Protein AF-A0AAW8EKZ1-F1 (afdb_monomer_lite)

Sequence (80 aa):
MLTIFQKATILSKAGFEVPACPAEDASAGAVSQKMHDWAKAIETLYVSYVAARAAKSLRDAEESRQTDMLRRLSLSAWAA

Structure (mmCIF, N/CA/C/O backbone):
data_AF-A0AAW8EKZ1-F1
#
_entry.id   AF-A0AAW8EKZ1-F1
#
loop_
_atom_site.group_PDB
_atom_site.id
_atom_site.type_symbol
_atom_site.label_atom_id
_atom_site.label_alt_id
_atom_site.label_comp_id
_atom_site.label_asym_id
_atom_site.label_entity_id
_atom_site.label_seq_id
_atom_site.pdbx_PDB_ins_code
_atom_site.Cartn_x
_atom_site.Cartn_y
_atom_site.Cartn_z
_atom_site.occupancy
_atom_site.B_iso_or_equiv
_atom_site.auth_seq_id
_atom_site.auth_comp_id
_atom_site.auth_asym_id
_atom_site.auth_atom_id
_atom_site.pdbx_PDB_model_num
ATOM 1 N N . MET A 1 1 ? 6.538 15.548 -2.293 1.00 78.88 1 MET A N 1
ATOM 2 C CA . MET A 1 1 ? 5.978 14.580 -3.262 1.00 78.88 1 MET A CA 1
ATOM 3 C C . MET A 1 1 ? 6.974 13.432 -3.394 1.00 78.88 1 MET A C 1
ATOM 5 O O . MET A 1 1 ? 8.159 13.723 -3.481 1.00 78.88 1 MET A O 1
ATOM 9 N N . LEU A 1 2 ? 6.541 12.169 -3.302 1.00 88.50 2 LEU A N 1
ATOM 10 C CA . LEU A 1 2 ? 7.452 11.013 -3.371 1.00 88.50 2 LEU A CA 1
ATOM 11 C C . LEU A 1 2 ? 7.951 10.792 -4.802 1.00 88.50 2 LEU A C 1
ATOM 13 O O . LEU A 1 2 ? 7.170 10.923 -5.745 1.00 88.50 2 LEU A O 1
ATOM 17 N N . THR A 1 3 ? 9.217 10.410 -4.951 1.00 94.44 3 THR A N 1
ATOM 18 C CA . THR A 1 3 ? 9.780 10.016 -6.250 1.00 94.44 3 THR A CA 1
ATOM 19 C C . THR A 1 3 ? 9.299 8.621 -6.659 1.00 94.44 3 THR A C 1
ATOM 21 O O . THR A 1 3 ? 8.896 7.817 -5.814 1.00 94.44 3 THR A O 1
ATOM 24 N N . ILE A 1 4 ? 9.375 8.296 -7.952 1.00 94.19 4 ILE A N 1
ATOM 25 C CA . ILE A 1 4 ? 8.992 6.968 -8.460 1.00 94.19 4 ILE A CA 1
ATOM 26 C C . ILE A 1 4 ? 9.816 5.845 -7.807 1.00 94.19 4 ILE A C 1
ATOM 28 O O . ILE A 1 4 ? 9.261 4.830 -7.398 1.00 94.19 4 ILE A O 1
ATOM 32 N N . PHE A 1 5 ? 11.117 6.062 -7.586 1.00 93.75 5 PHE A N 1
ATOM 33 C CA . PHE A 1 5 ? 11.985 5.099 -6.900 1.00 93.75 5 PHE A CA 1
ATOM 34 C C . PHE A 1 5 ? 11.604 4.908 -5.426 1.00 93.75 5 PHE A C 1
ATOM 36 O O . PHE A 1 5 ? 11.642 3.791 -4.906 1.00 93.75 5 PHE A O 1
ATOM 43 N N . GLN A 1 6 ? 11.179 5.979 -4.747 1.00 95.75 6 GLN A N 1
ATOM 44 C CA . GLN A 1 6 ? 10.661 5.879 -3.381 1.00 95.75 6 GLN A CA 1
ATOM 45 C C . GLN A 1 6 ? 9.355 5.077 -3.342 1.00 95.75 6 GLN A C 1
ATOM 47 O O . GLN A 1 6 ? 9.195 4.224 -2.470 1.00 95.75 6 GLN A O 1
ATOM 52 N N . LYS A 1 7 ? 8.448 5.291 -4.305 1.00 96.44 7 LYS A N 1
ATOM 53 C CA . LYS A 1 7 ? 7.212 4.502 -4.440 1.00 96.44 7 LYS A CA 1
ATOM 54 C C . LYS A 1 7 ? 7.513 3.023 -4.689 1.00 96.44 7 LYS A C 1
ATOM 56 O O . LYS A 1 7 ? 6.970 2.181 -3.979 1.00 96.44 7 LYS A O 1
ATOM 61 N N . ALA A 1 8 ? 8.436 2.712 -5.600 1.00 94.69 8 ALA A N 1
ATOM 62 C CA . ALA A 1 8 ? 8.898 1.348 -5.865 1.00 94.69 8 ALA A CA 1
ATOM 63 C C . ALA A 1 8 ? 9.480 0.677 -4.605 1.00 94.69 8 ALA A C 1
ATOM 65 O O . ALA A 1 8 ? 9.138 -0.458 -4.281 1.00 94.69 8 ALA A O 1
ATOM 66 N N . THR A 1 9 ? 10.287 1.405 -3.828 1.00 95.62 9 THR A N 1
ATOM 67 C CA . THR A 1 9 ? 10.850 0.898 -2.564 1.00 95.62 9 THR A CA 1
ATOM 68 C C . THR A 1 9 ? 9.759 0.595 -1.532 1.00 95.62 9 THR A C 1
ATOM 70 O O . THR A 1 9 ? 9.820 -0.422 -0.843 1.00 95.62 9 THR A O 1
ATOM 73 N N . ILE A 1 10 ? 8.750 1.464 -1.413 1.00 96.62 10 ILE A N 1
ATOM 74 C CA . ILE A 1 10 ? 7.608 1.245 -0.512 1.00 96.62 10 ILE A CA 1
ATOM 75 C C . ILE A 1 10 ? 6.817 0.006 -0.939 1.00 96.62 10 ILE A C 1
ATOM 77 O O . ILE A 1 10 ? 6.484 -0.814 -0.088 1.00 96.62 10 ILE A O 1
ATOM 81 N N . LEU A 1 11 ? 6.546 -0.141 -2.237 1.00 95.88 11 LEU A N 1
ATOM 82 C CA . LEU A 1 11 ? 5.825 -1.286 -2.794 1.00 95.88 11 LEU A CA 1
ATOM 83 C C . LEU A 1 11 ? 6.559 -2.604 -2.530 1.00 95.88 11 LEU A C 1
ATOM 85 O O . LEU A 1 11 ? 5.946 -3.546 -2.035 1.00 95.88 11 LEU A O 1
ATOM 89 N N . SER A 1 12 ? 7.875 -2.639 -2.755 1.00 94.75 12 SER A N 1
ATOM 90 C CA . SER A 1 12 ? 8.704 -3.814 -2.463 1.00 94.75 12 SER A CA 1
ATOM 91 C C . SER A 1 12 ? 8.641 -4.200 -0.980 1.00 94.75 12 SER A C 1
ATOM 93 O O . SER A 1 12 ? 8.403 -5.360 -0.650 1.00 94.75 12 SER A O 1
ATOM 95 N N . LYS A 1 13 ? 8.748 -3.225 -0.066 1.00 95.50 13 LYS A N 1
ATOM 96 C CA . LYS A 1 13 ? 8.606 -3.468 1.382 1.00 95.50 13 LYS A CA 1
ATOM 97 C C . LYS A 1 13 ? 7.205 -3.931 1.783 1.00 95.50 13 LYS A C 1
ATOM 99 O O . LYS A 1 13 ? 7.060 -4.632 2.778 1.00 95.50 13 LYS A O 1
ATOM 104 N N . ALA A 1 14 ? 6.185 -3.521 1.037 1.00 92.94 14 ALA A N 1
ATOM 105 C CA . ALA A 1 14 ? 4.807 -3.953 1.233 1.00 92.94 14 ALA A CA 1
ATOM 106 C C . ALA A 1 14 ? 4.508 -5.328 0.600 1.00 92.94 14 ALA A C 1
ATOM 108 O O . ALA A 1 14 ? 3.382 -5.802 0.727 1.00 92.94 14 ALA A O 1
ATOM 109 N N . GLY A 1 15 ? 5.487 -5.961 -0.060 1.00 93.50 15 GLY A N 1
ATOM 110 C CA . GLY A 1 15 ? 5.351 -7.279 -0.682 1.00 93.50 15 GLY A CA 1
ATOM 111 C C . GLY A 1 15 ? 4.722 -7.272 -2.079 1.00 93.50 15 GLY A C 1
ATOM 112 O O . GLY A 1 15 ? 4.346 -8.330 -2.569 1.00 93.50 15 GLY A O 1
ATOM 113 N N . PHE A 1 16 ? 4.591 -6.108 -2.724 1.00 92.56 16 PHE A N 1
ATOM 114 C CA . PHE A 1 16 ? 4.138 -6.032 -4.115 1.00 92.56 16 PHE A CA 1
ATOM 115 C C . PHE A 1 16 ? 5.270 -6.428 -5.069 1.00 92.56 16 PHE A C 1
ATOM 117 O O . PHE A 1 16 ? 6.429 -6.068 -4.850 1.00 92.56 16 PHE A O 1
ATOM 124 N N . GLU A 1 17 ? 4.928 -7.109 -6.164 1.00 92.50 17 GLU A N 1
ATOM 125 C CA . GLU A 1 17 ? 5.870 -7.380 -7.251 1.00 92.50 17 GLU A CA 1
ATOM 126 C C . GLU A 1 17 ? 6.183 -6.082 -8.004 1.00 92.50 17 GLU A C 1
ATOM 128 O O . GLU A 1 17 ? 5.335 -5.501 -8.683 1.00 92.50 17 GLU A O 1
ATOM 133 N N . VAL A 1 18 ? 7.414 -5.598 -7.845 1.00 91.69 18 VAL A N 1
ATOM 134 C CA . VAL A 1 18 ? 7.895 -4.365 -8.469 1.00 91.69 18 VAL A CA 1
ATOM 135 C C . VAL A 1 18 ? 8.656 -4.724 -9.748 1.00 91.69 18 VAL A C 1
ATOM 137 O O . VAL A 1 18 ? 9.646 -5.453 -9.663 1.00 91.69 18 VAL A O 1
ATOM 140 N N . PRO A 1 19 ? 8.252 -4.207 -10.924 1.00 90.38 19 PRO A N 1
ATOM 141 C CA . PRO A 1 19 ? 8.979 -4.437 -12.167 1.00 90.38 19 PRO A CA 1
ATOM 142 C C . PRO A 1 19 ? 10.432 -3.961 -12.074 1.00 90.38 19 PRO A C 1
ATOM 144 O O . PRO A 1 19 ? 10.709 -2.903 -11.499 1.00 90.38 19 PRO A O 1
ATOM 147 N N . ALA A 1 20 ? 11.354 -4.714 -12.678 1.00 88.56 20 ALA A N 1
ATOM 148 C CA . ALA A 1 20 ? 12.761 -4.333 -12.740 1.00 88.56 20 ALA A CA 1
ATOM 149 C C . ALA A 1 20 ? 12.927 -2.973 -13.439 1.00 88.56 20 ALA A C 1
ATOM 151 O O . ALA A 1 20 ? 12.296 -2.710 -14.466 1.00 88.56 20 ALA A O 1
ATOM 152 N N . CYS A 1 21 ? 13.775 -2.111 -12.876 1.00 85.62 21 CYS A N 1
ATOM 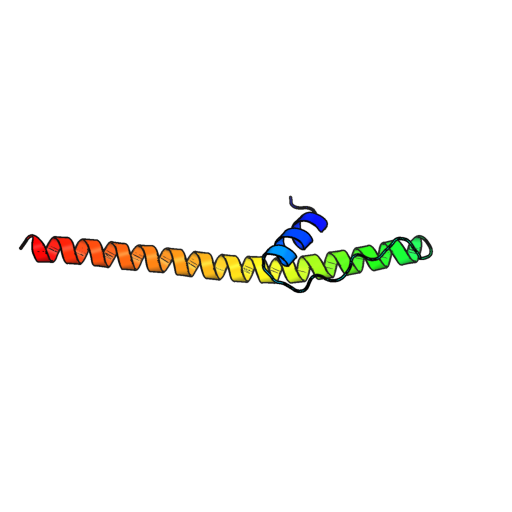153 C CA . CYS A 1 21 ? 14.095 -0.829 -13.493 1.00 85.62 21 CYS A CA 1
ATOM 154 C C . CYS A 1 21 ? 14.821 -1.080 -14.827 1.00 85.62 21 CYS A C 1
ATOM 156 O O . CYS A 1 21 ? 15.790 -1.844 -14.838 1.00 85.62 21 CYS A O 1
ATOM 158 N N . PRO A 1 22 ? 14.388 -0.467 -15.942 1.00 83.56 22 PRO A N 1
ATOM 159 C CA . PRO A 1 22 ? 15.091 -0.602 -17.212 1.00 83.56 22 PRO A CA 1
ATOM 160 C C . PRO A 1 22 ? 16.495 0.010 -17.098 1.00 83.56 22 PRO A C 1
ATOM 162 O O . PRO A 1 22 ? 16.639 1.144 -16.645 1.00 83.56 22 PRO A O 1
ATOM 165 N N . ALA A 1 23 ? 17.520 -0.752 -17.490 1.00 70.88 23 ALA A N 1
ATOM 166 C CA . ALA A 1 23 ? 18.897 -0.274 -17.594 1.00 70.88 23 ALA A CA 1
ATOM 167 C C . ALA A 1 23 ? 19.089 0.600 -18.848 1.00 70.88 23 ALA A C 1
ATOM 169 O O . ALA A 1 23 ? 18.333 0.487 -19.818 1.00 70.88 23 ALA A O 1
ATOM 170 N N . GLU A 1 24 ? 20.117 1.450 -18.839 1.00 64.44 24 GLU A N 1
ATOM 171 C CA . GLU A 1 24 ? 20.430 2.428 -19.899 1.00 64.44 24 GLU A CA 1
ATOM 172 C C . GLU A 1 24 ? 21.009 1.792 -21.187 1.00 64.44 24 GLU A C 1
ATOM 174 O O . GLU A 1 24 ? 21.577 2.479 -22.029 1.00 64.44 24 GLU A O 1
ATOM 179 N N . ASP A 1 25 ? 20.855 0.481 -21.384 1.00 59.03 25 ASP A N 1
ATOM 180 C CA . ASP A 1 25 ? 21.565 -0.293 -22.417 1.00 59.03 25 ASP A CA 1
ATOM 181 C C . ASP A 1 25 ? 20.938 -0.204 -23.825 1.00 59.03 25 ASP A C 1
ATOM 183 O O . ASP A 1 25 ? 21.234 -1.009 -24.709 1.00 59.03 25 ASP A O 1
ATOM 187 N N . ALA A 1 26 ? 20.048 0.759 -24.072 1.00 59.25 26 ALA A N 1
ATOM 188 C CA . ALA A 1 26 ? 19.423 0.957 -25.378 1.00 59.25 26 ALA A CA 1
ATOM 189 C C . ALA A 1 26 ? 19.601 2.400 -25.865 1.00 59.25 26 ALA A C 1
ATOM 191 O O . ALA A 1 26 ? 19.780 3.319 -25.078 1.00 59.25 26 ALA A O 1
ATOM 192 N N . SER A 1 27 ? 19.535 2.604 -27.185 1.00 61.66 27 SER A N 1
ATOM 193 C CA . SER A 1 27 ? 19.498 3.931 -27.824 1.00 61.66 27 SER A CA 1
ATOM 194 C C . SER A 1 27 ? 18.711 4.953 -26.984 1.00 61.66 27 SER A C 1
ATOM 196 O O . SER A 1 27 ? 17.599 4.651 -26.545 1.00 61.66 27 SER A O 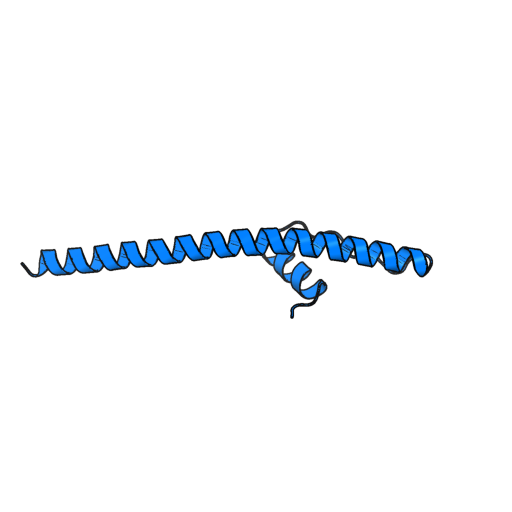1
ATOM 198 N N . ALA A 1 28 ? 19.274 6.149 -26.768 1.00 63.28 28 ALA A N 1
ATOM 199 C CA . ALA A 1 28 ? 18.794 7.147 -25.801 1.00 63.28 28 ALA A CA 1
ATOM 200 C C . ALA A 1 28 ? 17.276 7.441 -25.874 1.00 63.28 28 ALA A C 1
ATOM 202 O O . ALA A 1 28 ? 16.635 7.682 -24.851 1.00 63.28 28 ALA A O 1
ATOM 203 N N . GLY A 1 29 ? 16.667 7.359 -27.065 1.00 65.75 29 GLY A N 1
ATOM 204 C CA . GLY A 1 29 ? 15.216 7.520 -27.240 1.00 65.75 29 GLY A CA 1
ATOM 205 C C . GLY A 1 29 ? 14.377 6.347 -26.710 1.00 65.75 29 GLY A C 1
ATOM 206 O O . GLY A 1 29 ? 13.314 6.555 -26.129 1.00 65.75 29 GLY A O 1
ATOM 207 N N . ALA A 1 30 ? 14.859 5.110 -26.850 1.00 70.38 30 ALA A N 1
ATOM 208 C CA . ALA A 1 30 ? 14.171 3.912 -26.364 1.00 70.38 30 ALA A CA 1
ATOM 209 C C . ALA A 1 30 ? 14.280 3.747 -24.836 1.00 70.38 30 ALA A C 1
ATOM 211 O O . ALA A 1 30 ? 13.361 3.212 -24.214 1.00 70.38 30 ALA A O 1
ATOM 212 N N . VAL A 1 31 ? 15.370 4.227 -24.222 1.00 74.44 31 VAL A N 1
ATOM 213 C CA . VAL A 1 31 ? 15.544 4.242 -22.755 1.00 74.44 31 VAL A CA 1
ATOM 214 C C . VAL A 1 31 ? 14.537 5.178 -22.098 1.00 74.44 31 VAL A C 1
ATOM 216 O O . VAL A 1 31 ? 13.875 4.783 -21.140 1.00 74.44 31 VAL A O 1
ATOM 219 N N . SER A 1 32 ? 14.346 6.379 -22.655 1.00 81.44 32 SER A N 1
ATOM 220 C CA . SER A 1 32 ? 13.390 7.351 -22.116 1.00 81.44 32 SER A CA 1
ATOM 221 C C . SER A 1 32 ? 11.957 6.803 -22.102 1.00 81.44 32 SER A C 1
ATOM 223 O O . SER A 1 32 ? 11.275 6.895 -21.081 1.00 81.44 32 SER A O 1
ATOM 225 N N . GLN A 1 33 ? 11.529 6.140 -23.184 1.00 86.75 33 GLN A N 1
ATOM 226 C CA . GLN A 1 33 ? 10.195 5.539 -23.260 1.00 86.75 33 GLN A CA 1
ATOM 227 C C . GLN A 1 33 ? 10.019 4.389 -22.258 1.00 86.75 33 GLN A C 1
ATOM 229 O O . GLN A 1 33 ? 9.049 4.380 -21.503 1.00 86.75 33 GLN A O 1
ATOM 234 N N . LYS A 1 34 ? 10.985 3.462 -22.179 1.00 87.12 34 LYS A N 1
ATOM 235 C CA . LYS A 1 34 ? 10.943 2.347 -21.215 1.00 87.12 34 LYS A CA 1
ATOM 236 C C . LYS A 1 34 ? 10.915 2.834 -19.769 1.00 87.12 34 LYS A C 1
ATOM 238 O O . LYS A 1 34 ? 10.180 2.281 -18.954 1.00 87.12 34 LYS A O 1
ATOM 243 N N . MET A 1 35 ? 11.685 3.873 -19.450 1.00 89.69 35 MET A N 1
ATOM 244 C CA . MET A 1 35 ? 11.679 4.493 -18.124 1.00 89.69 35 MET A CA 1
ATOM 245 C C . MET A 1 35 ? 10.318 5.127 -17.813 1.00 89.69 35 MET A C 1
ATOM 247 O O . MET A 1 35 ? 9.816 5.009 -16.696 1.00 89.69 35 MET A O 1
ATOM 251 N N . HIS A 1 36 ? 9.692 5.766 -18.803 1.00 90.69 36 HIS A N 1
ATOM 252 C CA . HIS A 1 36 ? 8.371 6.366 -18.649 1.00 90.69 36 HIS A CA 1
ATOM 253 C C . HIS A 1 36 ? 7.274 5.310 -18.438 1.00 90.69 36 HIS A C 1
ATOM 255 O O . HIS A 1 36 ? 6.404 5.475 -17.581 1.00 90.69 36 HIS A O 1
ATOM 261 N N . ASP A 1 37 ? 7.338 4.200 -19.171 1.00 93.00 37 ASP A N 1
ATOM 262 C CA . ASP A 1 37 ? 6.399 3.085 -19.030 1.00 93.00 37 ASP A CA 1
ATOM 263 C C . ASP A 1 37 ? 6.576 2.373 -17.683 1.00 93.00 37 ASP A C 1
ATOM 265 O O . ASP A 1 37 ? 5.595 2.081 -16.994 1.00 93.00 37 ASP A O 1
ATOM 269 N N . TRP A 1 38 ? 7.824 2.187 -17.246 1.00 94.50 38 TRP A N 1
ATOM 270 C CA . TRP A 1 38 ? 8.132 1.688 -15.909 1.00 94.50 38 TRP A CA 1
ATOM 271 C C . TRP A 1 38 ? 7.569 2.611 -14.820 1.00 94.50 38 TRP A C 1
ATOM 273 O O . TRP A 1 38 ? 6.876 2.149 -13.914 1.00 94.50 38 TRP A O 1
ATOM 283 N N . ALA A 1 39 ? 7.769 3.926 -14.941 1.00 94.06 39 ALA A N 1
ATOM 284 C CA . ALA A 1 39 ? 7.218 4.907 -14.010 1.00 94.06 39 ALA A CA 1
ATOM 285 C C . ALA A 1 39 ? 5.682 4.827 -13.912 1.00 94.06 39 ALA A C 1
ATOM 287 O O . ALA A 1 39 ? 5.133 4.840 -12.808 1.00 94.06 39 ALA A O 1
ATOM 288 N N . LYS A 1 40 ? 4.981 4.675 -15.045 1.00 95.19 40 LYS A N 1
ATOM 289 C CA . LYS A 1 40 ? 3.519 4.487 -15.075 1.00 95.19 40 LYS A CA 1
ATOM 290 C C . LYS A 1 40 ? 3.072 3.198 -14.384 1.00 95.19 40 LYS A C 1
ATOM 292 O O . LYS A 1 40 ? 2.066 3.206 -13.668 1.00 95.19 40 LYS A O 1
ATOM 297 N N . ALA A 1 41 ? 3.811 2.104 -14.567 1.00 95.50 41 ALA A N 1
ATOM 298 C CA . ALA A 1 41 ? 3.524 0.843 -13.889 1.00 95.50 41 ALA A CA 1
ATOM 299 C C . ALA A 1 41 ? 3.646 0.992 -12.362 1.00 95.50 41 ALA A C 1
ATOM 301 O O . ALA A 1 41 ? 2.741 0.596 -11.626 1.00 95.50 41 ALA A O 1
ATOM 302 N N . ILE A 1 42 ? 4.712 1.649 -11.887 1.00 96.19 42 ILE A N 1
ATOM 303 C CA . ILE A 1 42 ? 4.910 1.936 -10.459 1.00 96.19 42 ILE A CA 1
ATOM 304 C C . ILE A 1 42 ? 3.786 2.809 -9.895 1.00 96.19 42 ILE A C 1
ATOM 306 O O . ILE A 1 42 ? 3.284 2.518 -8.811 1.00 96.19 42 ILE A O 1
ATOM 310 N N . GLU A 1 43 ? 3.357 3.852 -10.609 1.00 96.25 43 GLU A N 1
ATOM 311 C CA . GLU A 1 43 ? 2.242 4.700 -10.163 1.00 96.25 43 GLU A CA 1
ATOM 312 C C . GLU A 1 43 ? 0.940 3.913 -10.024 1.00 96.25 43 GLU A C 1
ATOM 314 O O . GLU A 1 43 ? 0.244 4.033 -9.015 1.00 96.25 43 GLU A O 1
ATOM 319 N N . THR A 1 44 ? 0.639 3.055 -10.997 1.00 96.06 44 THR A N 1
ATOM 320 C CA . THR A 1 44 ? -0.571 2.223 -10.980 1.00 96.06 44 THR A CA 1
ATOM 321 C C . THR A 1 44 ? -0.579 1.289 -9.767 1.00 96.06 44 THR A C 1
ATOM 323 O O . THR A 1 44 ? -1.560 1.236 -9.020 1.00 96.06 44 THR A O 1
ATOM 326 N N . LEU A 1 45 ? 0.545 0.612 -9.508 1.00 95.44 45 LEU A N 1
ATOM 327 C CA . LEU A 1 45 ? 0.710 -0.225 -8.318 1.00 95.44 45 LEU A CA 1
ATOM 328 C C . LEU A 1 45 ? 0.591 0.602 -7.033 1.00 95.44 45 LEU A C 1
ATOM 330 O O . LEU A 1 45 ? -0.083 0.190 -6.088 1.00 95.44 45 LEU A O 1
ATOM 334 N N . TYR A 1 46 ? 1.183 1.796 -7.002 1.00 96.38 46 TYR A N 1
ATOM 335 C CA . TYR A 1 46 ? 1.154 2.665 -5.832 1.00 96.38 46 TYR A CA 1
ATOM 336 C C . TYR A 1 46 ? -0.262 3.141 -5.487 1.00 96.38 46 TYR A C 1
ATOM 338 O O . TYR A 1 46 ? -0.620 3.157 -4.309 1.00 96.38 46 TYR A O 1
ATOM 346 N N . VAL A 1 47 ? -1.097 3.454 -6.483 1.00 96.25 47 VAL A N 1
ATOM 347 C CA . VAL A 1 47 ? -2.515 3.790 -6.265 1.00 96.25 47 VAL A CA 1
ATOM 348 C C . VAL A 1 47 ? -3.255 2.625 -5.605 1.00 96.25 47 VAL A C 1
ATOM 350 O O . VAL A 1 47 ? -3.962 2.836 -4.617 1.00 96.25 47 VAL A O 1
ATOM 353 N N . SER A 1 48 ? -3.049 1.394 -6.084 1.00 94.44 48 SER A N 1
ATOM 354 C CA . SER A 1 48 ? -3.676 0.205 -5.487 1.00 94.44 48 SER A CA 1
ATOM 355 C C . SER A 1 48 ? -3.237 -0.016 -4.032 1.00 94.44 48 SER A C 1
ATOM 357 O O . SER A 1 48 ? -4.068 -0.257 -3.154 1.00 94.44 48 SER A O 1
ATOM 359 N N . TYR A 1 49 ? -1.945 0.167 -3.747 1.00 95.88 49 TYR A N 1
ATOM 360 C CA . TYR A 1 49 ? -1.388 0.075 -2.401 1.00 95.88 49 TYR A CA 1
ATOM 361 C C . TYR A 1 49 ? -1.971 1.139 -1.463 1.00 95.88 49 TYR A C 1
ATOM 363 O O . TYR A 1 49 ? -2.362 0.820 -0.339 1.00 95.88 49 TYR A O 1
ATOM 371 N N . VAL A 1 50 ? -2.065 2.396 -1.908 1.00 96.19 50 VAL A N 1
ATOM 372 C CA . VAL A 1 50 ? -2.633 3.485 -1.100 1.00 96.19 50 VAL A CA 1
ATOM 373 C C . VAL A 1 50 ? -4.110 3.236 -0.818 1.00 96.19 50 VAL A C 1
ATOM 375 O O . VAL A 1 50 ? -4.534 3.402 0.325 1.00 96.19 50 VAL A O 1
ATOM 378 N N . ALA A 1 51 ? -4.878 2.778 -1.809 1.00 95.19 51 ALA A N 1
ATOM 379 C CA . ALA A 1 51 ? -6.278 2.417 -1.618 1.00 95.19 51 ALA A CA 1
ATOM 380 C C . ALA A 1 51 ? -6.434 1.290 -0.581 1.00 95.19 51 ALA A C 1
ATOM 382 O O . ALA A 1 51 ? -7.213 1.420 0.365 1.00 95.19 51 ALA A O 1
ATOM 383 N N . ALA A 1 52 ? -5.637 0.222 -0.691 1.00 93.94 52 ALA A N 1
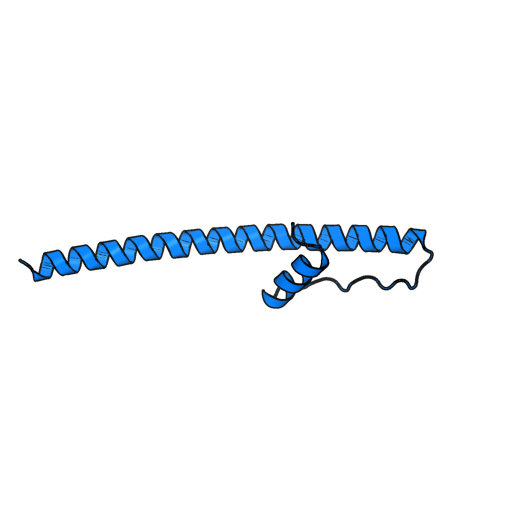ATOM 384 C CA . ALA A 1 52 ? -5.642 -0.879 0.272 1.00 93.94 52 ALA A CA 1
ATOM 385 C C . ALA A 1 52 ? -5.241 -0.419 1.686 1.00 93.94 52 ALA A C 1
ATOM 387 O O . ALA A 1 52 ? -5.875 -0.794 2.676 1.00 93.94 52 ALA A O 1
ATOM 388 N N . ARG A 1 53 ? -4.216 0.437 1.792 1.00 94.38 53 ARG A N 1
ATOM 389 C CA . ARG A 1 53 ? -3.757 1.007 3.065 1.00 94.38 53 ARG A CA 1
ATOM 390 C C . ARG A 1 53 ? -4.809 1.917 3.699 1.00 94.38 53 ARG A C 1
ATOM 392 O O . ARG A 1 53 ? -5.003 1.845 4.910 1.00 94.38 53 ARG A O 1
ATOM 399 N N . ALA A 1 54 ? -5.499 2.734 2.908 1.00 95.25 54 ALA A N 1
ATOM 400 C CA . ALA A 1 54 ? -6.589 3.580 3.384 1.00 95.25 54 ALA A CA 1
ATOM 401 C C . ALA A 1 54 ? -7.766 2.734 3.892 1.00 95.25 54 ALA A C 1
ATOM 403 O O . ALA A 1 54 ? -8.249 2.961 4.999 1.00 95.25 54 ALA A O 1
ATOM 404 N N . ALA A 1 55 ? -8.162 1.698 3.144 1.00 94.50 55 ALA A N 1
ATOM 405 C CA . ALA A 1 55 ? -9.206 0.767 3.567 1.00 94.50 55 ALA A CA 1
ATOM 406 C C . ALA A 1 55 ? -8.848 0.048 4.879 1.00 94.50 55 ALA A C 1
ATOM 408 O O . ALA A 1 55 ? -9.701 -0.102 5.752 1.00 94.50 55 ALA A O 1
ATOM 409 N N . LYS A 1 56 ? -7.582 -0.361 5.053 1.00 93.81 56 LYS A N 1
ATOM 410 C CA . LYS A 1 56 ? -7.103 -0.919 6.324 1.00 93.81 56 LYS A CA 1
ATOM 411 C C . LYS A 1 56 ? -7.194 0.102 7.460 1.00 93.81 56 LYS A C 1
ATOM 413 O O . LYS A 1 56 ? -7.781 -0.207 8.485 1.00 93.81 56 LYS A O 1
ATOM 418 N N . SER A 1 57 ? -6.695 1.321 7.254 1.00 94.31 57 SER A N 1
ATOM 419 C CA . SER A 1 57 ? -6.739 2.375 8.275 1.00 94.31 57 SER A CA 1
ATOM 420 C C . SER A 1 57 ? -8.162 2.704 8.735 1.00 94.31 57 SER A C 1
ATOM 422 O O . SER A 1 57 ? -8.351 3.040 9.900 1.00 94.31 57 SER A O 1
ATOM 424 N N . LEU A 1 58 ? -9.153 2.626 7.840 1.00 94.50 58 LEU A N 1
ATOM 425 C CA . LEU A 1 58 ? -10.560 2.818 8.196 1.00 94.50 58 LEU A CA 1
ATOM 426 C C . LEU A 1 58 ? -11.094 1.681 9.075 1.00 94.50 58 LEU A C 1
ATOM 428 O O . LEU A 1 58 ? -11.802 1.957 10.039 1.00 94.50 58 LEU A O 1
ATOM 432 N N . ARG A 1 59 ? -10.736 0.425 8.777 1.00 93.75 59 ARG A N 1
ATOM 433 C CA . ARG A 1 59 ? -11.100 -0.725 9.623 1.00 93.75 59 ARG A CA 1
ATOM 434 C C . ARG A 1 59 ? -10.470 -0.625 11.007 1.00 93.75 59 ARG A C 1
ATOM 436 O O . ARG A 1 59 ? -11.194 -0.699 11.991 1.00 93.75 59 ARG A O 1
ATOM 443 N N . ASP A 1 60 ? -9.169 -0.351 11.067 1.00 95.56 60 ASP A N 1
ATOM 444 C CA . ASP A 1 60 ? -8.437 -0.205 12.330 1.00 95.56 60 ASP A CA 1
ATOM 445 C C . ASP A 1 60 ? -9.054 0.920 13.198 1.00 95.56 60 ASP A C 1
ATOM 447 O O . ASP A 1 60 ? -9.192 0.788 14.416 1.00 95.56 60 ASP A O 1
ATOM 451 N N . ALA A 1 61 ? -9.492 2.023 12.574 1.00 94.62 61 ALA A N 1
ATOM 452 C CA . ALA A 1 61 ? -10.177 3.113 13.268 1.00 94.62 61 ALA A CA 1
ATOM 453 C C . ALA A 1 61 ? -11.552 2.697 13.817 1.00 94.62 61 ALA A C 1
ATOM 455 O O . ALA A 1 61 ? -11.906 3.075 14.934 1.00 94.62 61 ALA A O 1
ATOM 456 N N . GLU A 1 62 ? -12.328 1.916 13.074 1.00 96.06 62 GLU A N 1
ATOM 457 C CA . GLU A 1 62 ? -13.641 1.467 13.534 1.00 96.06 62 GLU A CA 1
ATOM 458 C C . GLU A 1 62 ? -13.535 0.416 14.646 1.00 96.06 62 GLU A C 1
ATOM 460 O O . GLU A 1 62 ? -14.238 0.509 15.652 1.00 96.06 62 GLU A O 1
ATOM 465 N N . GLU A 1 63 ? -12.583 -0.512 14.541 1.00 96.12 63 GLU A N 1
ATOM 466 C CA . GLU A 1 63 ? -12.259 -1.461 15.611 1.00 96.12 63 GLU A CA 1
ATOM 467 C C . GLU A 1 63 ? -11.869 -0.725 16.904 1.00 96.12 63 GLU A C 1
ATOM 469 O O . GLU A 1 63 ? -12.337 -1.072 17.993 1.00 96.12 63 GLU A O 1
ATOM 474 N N . SER A 1 64 ? -11.092 0.361 16.804 1.00 95.12 64 SER A N 1
ATOM 475 C CA . SER A 1 64 ? -10.748 1.181 17.973 1.00 95.12 64 SER A CA 1
ATOM 476 C C . SER A 1 64 ? -11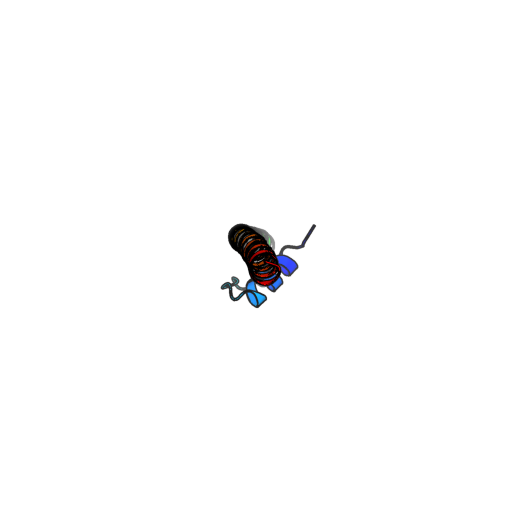.987 1.797 18.643 1.00 95.12 64 SER A C 1
ATOM 478 O O . SER A 1 64 ? -12.141 1.714 19.860 1.00 95.12 64 SER A O 1
ATOM 480 N N . ARG A 1 65 ? -12.947 2.306 17.860 1.00 95.00 65 ARG A N 1
ATOM 481 C CA . ARG A 1 65 ? -14.205 2.867 18.387 1.00 95.00 65 ARG A CA 1
ATOM 482 C C . ARG A 1 65 ? -15.070 1.810 19.059 1.00 95.00 65 ARG A C 1
ATOM 484 O O . ARG A 1 65 ? -15.623 2.059 20.130 1.00 95.00 65 ARG A O 1
ATOM 491 N N . GLN A 1 66 ? -15.181 0.637 18.442 1.00 96.88 66 GLN A N 1
ATOM 492 C CA . GLN A 1 66 ? -15.953 -0.477 18.985 1.00 96.88 66 GLN A CA 1
ATOM 493 C C . GLN A 1 66 ? -15.350 -0.966 20.304 1.00 96.88 66 GLN A C 1
ATOM 495 O O . GLN A 1 66 ? -16.069 -1.113 21.292 1.00 96.88 66 GLN A O 1
ATOM 500 N N . THR A 1 67 ? -14.029 -1.154 20.357 1.00 97.12 67 THR A N 1
ATOM 501 C CA . THR A 1 67 ? -13.346 -1.569 21.593 1.00 97.12 67 THR A CA 1
ATOM 502 C C . THR A 1 67 ? -13.485 -0.533 22.708 1.00 97.12 67 THR A C 1
ATOM 504 O O . THR A 1 67 ? -13.749 -0.906 23.853 1.00 97.12 67 THR A O 1
ATOM 507 N N . ASP A 1 68 ? -13.403 0.760 22.397 1.00 97.19 68 ASP A N 1
ATOM 508 C CA . ASP A 1 68 ? -13.615 1.825 23.380 1.00 97.19 68 ASP A CA 1
ATOM 509 C C . ASP A 1 68 ? -15.063 1.888 23.882 1.00 97.19 68 ASP A C 1
ATOM 511 O O . ASP A 1 68 ? -15.294 2.075 25.081 1.00 97.19 68 ASP A O 1
ATOM 515 N N . MET A 1 69 ? -16.051 1.682 23.005 1.00 96.94 69 MET A N 1
ATOM 516 C CA . MET A 1 69 ? -17.457 1.576 23.403 1.00 96.94 69 MET A CA 1
ATOM 517 C C . MET A 1 69 ? -17.679 0.392 24.351 1.00 96.94 69 MET A C 1
ATOM 519 O O . MET A 1 69 ? -18.293 0.561 25.405 1.00 96.94 69 MET A O 1
ATOM 523 N N . LEU A 1 70 ? -17.132 -0.784 24.025 1.00 96.62 70 LEU A N 1
ATOM 524 C CA . LEU A 1 70 ? -17.226 -1.977 24.871 1.00 96.62 70 LEU A CA 1
ATOM 525 C C . LEU A 1 70 ? -16.570 -1.761 26.240 1.00 96.62 70 LEU A C 1
ATOM 527 O O . LEU A 1 70 ? -17.153 -2.124 27.263 1.00 96.62 70 LEU A O 1
ATOM 531 N N . ARG A 1 71 ? -15.401 -1.105 26.286 1.00 96.00 71 ARG A N 1
ATOM 532 C CA . ARG A 1 71 ? -14.748 -0.729 27.550 1.00 96.00 71 ARG A CA 1
ATOM 533 C C . ARG A 1 71 ? -15.657 0.147 28.407 1.00 96.00 71 ARG A C 1
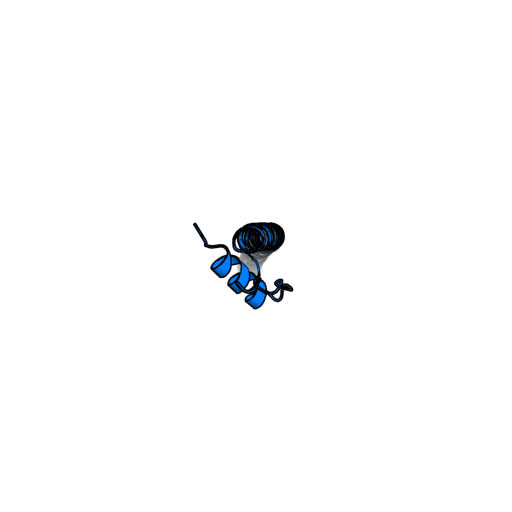ATOM 535 O O . ARG A 1 71 ? -15.849 -0.159 29.581 1.00 96.00 71 ARG A O 1
ATOM 542 N N . ARG A 1 72 ? -16.270 1.186 27.832 1.00 96.31 72 ARG A N 1
ATOM 543 C CA . ARG A 1 72 ? -1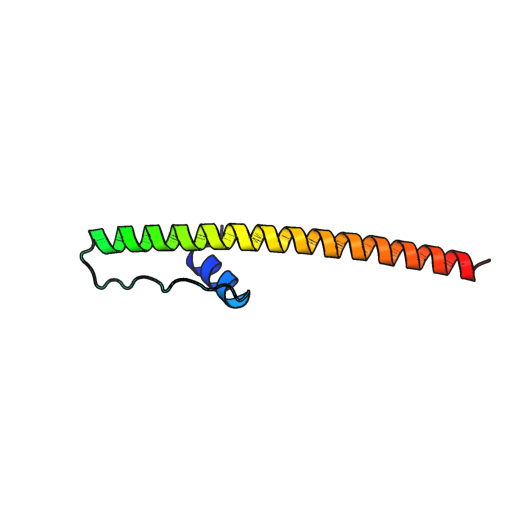7.190 2.077 28.564 1.00 96.31 72 ARG A CA 1
ATOM 544 C C . ARG A 1 72 ? -18.402 1.332 29.116 1.00 96.31 72 ARG A C 1
ATOM 546 O O . ARG A 1 72 ? -18.727 1.510 30.286 1.00 96.31 72 ARG A O 1
ATOM 553 N N . LEU A 1 73 ? -19.027 0.477 28.305 1.00 96.69 73 LEU A N 1
ATOM 554 C CA . LEU A 1 73 ? -20.170 -0.329 28.739 1.00 96.69 73 LEU A CA 1
ATOM 555 C C . LEU A 1 73 ? -19.788 -1.283 29.875 1.00 96.69 73 LEU A C 1
ATOM 557 O O . LEU A 1 73 ? -20.502 -1.350 30.873 1.00 96.69 73 LEU A O 1
ATOM 561 N N . SER A 1 74 ? -18.635 -1.954 29.780 1.00 96.31 74 SER A N 1
ATOM 562 C CA . SER A 1 74 ? -18.156 -2.820 30.864 1.00 96.31 74 SER A CA 1
ATOM 563 C C . SER A 1 74 ? -17.942 -2.048 32.167 1.00 96.31 74 SER A C 1
ATOM 565 O O . SER A 1 74 ? -18.412 -2.485 33.211 1.00 96.31 74 SER A O 1
ATOM 567 N N . LEU A 1 75 ? -17.320 -0.864 32.113 1.00 95.38 75 LEU A N 1
ATOM 568 C CA . LEU A 1 75 ? -17.104 -0.029 33.295 1.00 95.38 75 LEU A CA 1
ATOM 569 C C . LEU A 1 75 ? -18.431 0.416 33.913 1.00 95.38 75 LEU A C 1
ATOM 571 O O . LEU A 1 75 ? -18.572 0.380 35.130 1.00 95.38 75 LEU A O 1
ATOM 575 N N . SER A 1 76 ? -19.413 0.784 33.084 1.00 93.94 76 SER A N 1
ATOM 576 C CA . SER A 1 76 ? -20.748 1.135 33.575 1.00 93.94 76 SER A CA 1
ATOM 577 C C . SER A 1 76 ? -21.485 -0.049 34.206 1.00 93.94 76 SER A C 1
ATOM 579 O O . SER A 1 76 ? -22.223 0.150 35.161 1.00 93.94 76 SER A O 1
ATOM 581 N N . ALA A 1 77 ? -21.259 -1.272 33.718 1.00 93.25 77 ALA A N 1
ATOM 582 C CA . ALA A 1 77 ? -21.894 -2.477 34.246 1.00 93.25 77 ALA A CA 1
ATOM 583 C C . ALA A 1 77 ? -21.298 -2.931 35.588 1.00 93.25 77 ALA A C 1
ATOM 585 O O . ALA A 1 77 ? -22.027 -3.454 36.417 1.00 93.25 77 ALA A O 1
ATOM 586 N N . TRP A 1 78 ? -19.995 -2.729 35.811 1.00 83.31 78 TRP A N 1
ATOM 587 C CA . TRP A 1 78 ? -19.329 -3.058 37.082 1.00 83.31 78 TRP A CA 1
ATOM 588 C C . TRP A 1 78 ? -19.485 -1.978 38.163 1.00 83.31 78 TRP A C 1
ATOM 590 O O . TRP A 1 78 ? -19.173 -2.230 39.323 1.00 83.31 78 TRP A O 1
ATOM 600 N N . ALA A 1 79 ? -19.912 -0.770 37.785 1.00 78.06 79 ALA A N 1
ATOM 601 C CA . ALA A 1 79 ? -20.153 0.340 38.707 1.00 78.06 79 ALA A CA 1
ATOM 602 C C . ALA A 1 79 ? -21.599 0.393 39.247 1.00 78.06 79 ALA A C 1
ATOM 604 O O . ALA A 1 79 ? -21.897 1.272 40.058 1.00 78.06 79 ALA A O 1
ATOM 605 N N . ALA A 1 80 ? -22.476 -0.506 38.784 1.00 56.25 80 ALA A N 1
ATOM 606 C CA . ALA A 1 80 ? -23.854 -0.694 39.244 1.00 56.25 80 ALA A CA 1
ATOM 607 C C . ALA A 1 80 ? -23.950 -1.920 40.162 1.00 56.25 80 ALA A C 1
ATOM 609 O O . ALA A 1 80 ? -24.734 -1.850 41.134 1.00 56.25 80 ALA A O 1
#

Organism: Variovorax paradoxus (NCBI:txid34073)

Radius of gyration: 22.1 Å; chains: 1; bounding box: 45×22×67 Å

pLDDT: mean 89.74, std 10.51, range [56.25, 97.19]

Foldseek 3Di:
DDDLVRLLVVCVVVVHDQDDQDDPPDDNVVNVVSNVVSSVVSVVSSVVVVVVVVVVVVVVVVVVVVVVVVVVVVVVVVVD

Secondary structure (DSSP, 8-state):
---HHHHHHHHHHTT--PPPPPPS-S-HHHHHHHHHHHHHHHHHHHHHHHHHHHHHHHHHHHHHHHHHHHHHHHHHHHT-